Protein AF-A0A1U7GQR1-F1 (afdb_monomer_lite)

Foldseek 3Di:
DDDDDDDDDDDPVPVCVVCVPDDDPPVVPDDPDPDPDPDDAPVVDPHQADLVDHDLVLLVAPVSLVVHVVVCVVVVLDDDDPVRSLLLNLQSQVLVVPPPHSSVSSSVCSNVVDRPGDPVSSVVSVVNVVVVVVVVVVVVVVPDDDDDD

Sequence (149 aa):
MTGCRTWGILSPVAVLQLFENVQIDWEALVAPGVGDGPDPRSDAMGPSPSLSDIREDDLRSVPSLRGLHGQAIARGLLVDSEARYFGFLATAFYCLRVGDRPAALFAYLLRTGESPAALEDEDRATAALREARAAESQLRRWLAPKRPA

Radius of gyration: 22.75 Å; chains: 1; bounding box: 50×56×61 Å

Structure (mmCIF, N/CA/C/O backbone):
data_AF-A0A1U7GQR1-F1
#
_entry.id   AF-A0A1U7GQR1-F1
#
loop_
_atom_site.group_PDB
_atom_site.id
_atom_site.type_symbol
_atom_site.label_atom_id
_atom_site.label_alt_id
_atom_site.label_comp_id
_atom_site.label_asym_id
_atom_site.label_entity_id
_atom_site.label_seq_id
_atom_site.pdbx_PDB_ins_code
_atom_site.Cartn_x
_atom_site.Cartn_y
_atom_site.Cartn_z
_atom_site.occupancy
_atom_site.B_iso_or_equiv
_atom_site.auth_seq_id
_atom_site.auth_comp_id
_atom_site.auth_asym_id
_atom_site.auth_atom_id
_atom_site.pdbx_PDB_model_num
ATOM 1 N N . MET A 1 1 ? 11.407 31.663 -47.415 1.00 35.28 1 MET A N 1
ATOM 2 C CA . MET A 1 1 ? 11.239 30.390 -48.147 1.00 35.28 1 MET A CA 1
ATOM 3 C C . MET A 1 1 ? 12.058 29.340 -47.395 1.00 35.28 1 MET A C 1
ATOM 5 O O . MET A 1 1 ? 13.214 29.150 -47.718 1.00 35.28 1 MET A O 1
ATOM 9 N N . THR A 1 2 ? 11.701 28.912 -46.180 1.00 40.31 2 THR A N 1
ATOM 10 C CA . THR A 1 2 ? 10.649 27.941 -45.795 1.00 40.31 2 THR A CA 1
ATOM 11 C C . THR A 1 2 ? 10.695 26.632 -46.591 1.00 40.31 2 THR A C 1
ATOM 13 O O . THR A 1 2 ? 10.061 26.524 -47.633 1.00 40.31 2 THR A O 1
ATOM 16 N N . GLY A 1 3 ? 11.419 25.639 -46.062 1.00 38.41 3 GLY A N 1
ATOM 17 C CA . GLY A 1 3 ? 11.310 24.225 -46.432 1.00 38.41 3 GLY A CA 1
ATOM 18 C C . GLY A 1 3 ? 10.877 23.417 -45.205 1.00 38.41 3 GLY A C 1
ATOM 19 O O . GLY A 1 3 ? 11.497 23.512 -44.150 1.00 38.41 3 GLY A O 1
ATOM 20 N N . CYS A 1 4 ? 9.763 22.697 -45.321 1.00 37.47 4 CYS A N 1
ATOM 21 C CA . CYS A 1 4 ? 9.053 22.005 -44.245 1.00 37.47 4 CYS A CA 1
ATOM 22 C C . CYS A 1 4 ? 9.266 20.480 -44.344 1.00 37.47 4 CYS A C 1
ATOM 24 O O . CYS A 1 4 ? 9.012 19.951 -45.418 1.00 37.47 4 CYS A O 1
ATOM 26 N N . ARG A 1 5 ? 9.562 19.831 -43.196 1.00 44.81 5 ARG A N 1
ATOM 27 C CA . ARG A 1 5 ? 9.182 18.454 -42.746 1.00 44.81 5 ARG A CA 1
ATOM 28 C C . ARG A 1 5 ? 9.747 17.271 -43.578 1.00 44.81 5 ARG A C 1
ATOM 30 O O . ARG A 1 5 ? 10.031 17.422 -44.747 1.00 44.81 5 ARG A O 1
ATOM 37 N N . THR A 1 6 ? 10.026 16.070 -43.065 1.00 39.56 6 THR A N 1
ATOM 38 C CA . THR A 1 6 ? 9.384 15.205 -42.052 1.00 39.56 6 THR A CA 1
ATOM 39 C C . THR A 1 6 ? 10.395 14.162 -41.534 1.00 39.56 6 THR A C 1
ATOM 41 O O . THR A 1 6 ? 11.267 13.722 -42.278 1.00 39.56 6 THR A O 1
ATOM 44 N N . TRP A 1 7 ? 10.250 13.734 -40.276 1.00 37.72 7 TRP A N 1
ATOM 45 C CA . TRP A 1 7 ? 11.001 12.638 -39.649 1.00 37.72 7 TRP A CA 1
ATOM 46 C C . TRP A 1 7 ? 10.702 11.273 -40.298 1.00 37.72 7 TRP A C 1
ATOM 48 O O . TRP A 1 7 ? 9.539 10.919 -40.483 1.00 37.72 7 TRP A O 1
ATOM 58 N N . GLY A 1 8 ? 11.749 10.497 -40.596 1.00 39.75 8 GLY A N 1
ATOM 59 C CA . GLY A 1 8 ? 11.654 9.121 -41.085 1.00 39.75 8 GLY A CA 1
ATOM 60 C C . GLY A 1 8 ? 11.421 8.136 -39.941 1.00 39.75 8 GLY A C 1
ATOM 61 O O . GLY A 1 8 ? 12.343 7.779 -39.212 1.00 39.75 8 GLY A O 1
ATOM 62 N N . ILE A 1 9 ? 10.168 7.722 -39.790 1.00 42.09 9 ILE A N 1
ATOM 63 C CA . ILE A 1 9 ? 9.724 6.588 -38.979 1.00 42.09 9 ILE A CA 1
ATOM 64 C C . ILE A 1 9 ? 10.343 5.320 -39.587 1.00 42.09 9 ILE A C 1
ATOM 66 O O . ILE A 1 9 ? 10.303 5.138 -40.804 1.00 42.09 9 ILE A O 1
ATOM 70 N N . LEU A 1 10 ? 10.933 4.457 -38.754 1.00 39.78 10 LEU A N 1
ATOM 71 C CA . LEU A 1 10 ? 11.394 3.132 -39.171 1.00 39.78 10 LEU A CA 1
ATOM 72 C C . LEU A 1 10 ? 10.243 2.400 -39.875 1.00 39.78 10 LEU A C 1
ATOM 74 O O . LEU A 1 10 ? 9.170 2.206 -39.306 1.00 39.78 10 LEU A O 1
ATOM 78 N N . SER A 1 11 ? 10.480 2.049 -41.135 1.00 37.97 11 SER A N 1
ATOM 79 C CA . SER A 1 11 ? 9.532 1.373 -42.014 1.00 37.97 11 SER A CA 1
ATOM 80 C C . SER A 1 11 ? 9.056 0.039 -4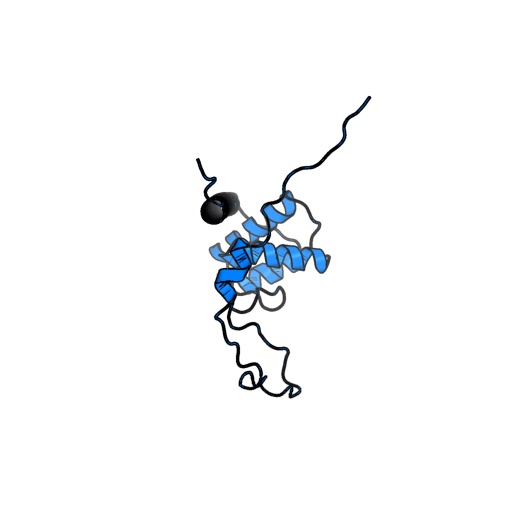1.398 1.00 37.97 11 SER A C 1
ATOM 82 O O . SER A 1 11 ? 9.886 -0.699 -40.862 1.00 37.97 11 SER A O 1
ATOM 84 N N . PRO A 1 12 ? 7.760 -0.318 -41.493 1.00 44.12 12 PRO A N 1
ATOM 85 C CA . PRO A 1 12 ? 7.147 -1.512 -40.881 1.00 44.12 12 PRO A CA 1
ATOM 86 C C . PRO A 1 12 ? 7.639 -2.874 -41.419 1.00 44.12 12 PRO A C 1
ATOM 88 O O . PRO A 1 12 ? 7.100 -3.918 -41.058 1.00 44.12 12 PRO A O 1
ATOM 91 N N . VAL A 1 13 ? 8.672 -2.900 -42.261 1.00 40.62 13 VAL A N 1
ATOM 92 C CA . VAL A 1 13 ? 9.101 -4.095 -43.006 1.00 40.62 13 VAL A CA 1
ATOM 93 C C . VAL A 1 13 ? 9.748 -5.162 -42.108 1.00 40.62 13 VAL A C 1
ATOM 95 O O . VAL A 1 13 ? 9.633 -6.347 -42.397 1.00 40.62 13 VAL A O 1
ATOM 98 N N . ALA A 1 14 ? 10.375 -4.788 -40.986 1.00 44.41 14 ALA A 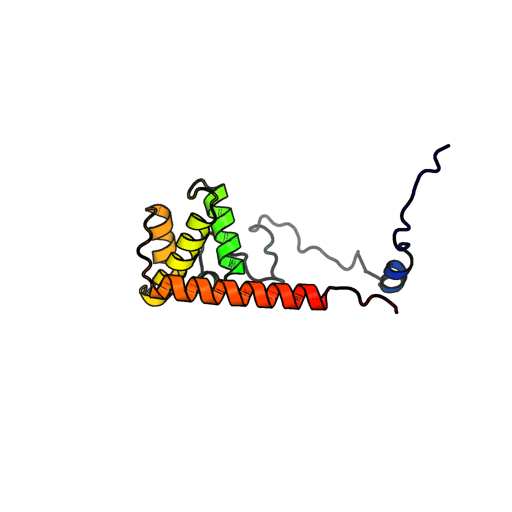N 1
ATOM 99 C CA . ALA A 1 14 ? 11.112 -5.752 -40.156 1.00 44.41 14 ALA A CA 1
ATOM 100 C C . ALA A 1 14 ? 10.237 -6.571 -39.184 1.00 44.41 14 ALA A C 1
ATOM 102 O O . ALA A 1 14 ? 10.667 -7.629 -38.734 1.00 44.41 14 ALA A O 1
ATOM 103 N N . VAL A 1 15 ? 9.019 -6.118 -38.858 1.00 39.78 15 VAL A N 1
ATOM 104 C CA . VAL A 1 15 ? 8.096 -6.874 -37.983 1.00 39.78 15 VAL A CA 1
ATOM 105 C C . VAL A 1 15 ? 7.332 -7.943 -38.773 1.00 39.78 15 VAL A C 1
ATOM 107 O O . VAL A 1 15 ? 6.994 -8.986 -38.220 1.00 39.78 15 VAL A O 1
ATOM 110 N N . LEU A 1 16 ? 7.108 -7.730 -40.073 1.00 37.41 16 LEU A N 1
ATOM 111 C CA . LEU A 1 16 ? 6.304 -8.633 -40.903 1.00 37.41 16 LEU A CA 1
ATOM 112 C C . LEU A 1 16 ? 6.967 -10.004 -41.131 1.00 37.41 16 LEU A C 1
ATOM 114 O O . LEU A 1 16 ? 6.271 -11.014 -41.135 1.00 37.41 16 LEU A O 1
ATOM 118 N N . GLN A 1 17 ? 8.299 -10.073 -41.220 1.00 44.84 17 GLN A N 1
ATOM 119 C CA . GLN A 1 17 ? 9.007 -11.335 -41.500 1.00 44.84 17 GLN A CA 1
ATOM 120 C C . GLN A 1 17 ? 8.979 -12.343 -40.340 1.00 44.84 17 GLN A C 1
ATOM 122 O O . GLN A 1 17 ? 9.147 -13.538 -40.563 1.00 44.84 17 GLN A O 1
ATOM 127 N N . LEU A 1 18 ? 8.745 -11.898 -39.097 1.00 51.81 18 LEU A N 1
ATOM 128 C CA . LEU A 1 18 ? 8.665 -12.815 -37.952 1.00 51.81 18 LEU A CA 1
ATOM 129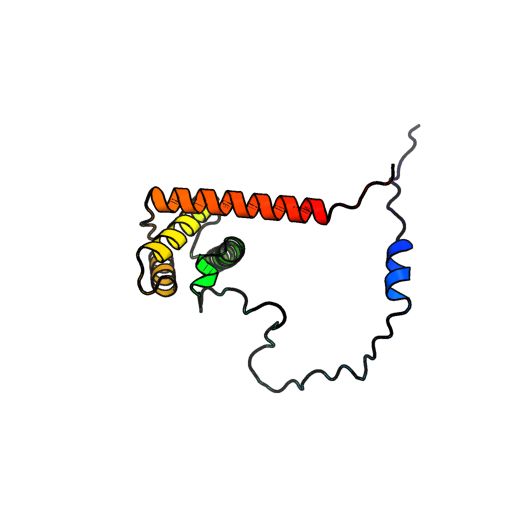 C C . LEU A 1 18 ? 7.363 -13.636 -37.960 1.00 51.81 18 LEU A C 1
ATOM 131 O O . LEU A 1 18 ? 7.327 -14.747 -37.438 1.00 51.81 18 LEU A O 1
ATOM 135 N N . PHE A 1 19 ? 6.302 -13.092 -38.559 1.00 52.91 19 PHE A N 1
ATOM 136 C CA . PHE A 1 19 ? 4.970 -13.700 -38.592 1.00 52.91 19 PHE A CA 1
ATOM 137 C C . PHE A 1 19 ? 4.633 -14.357 -39.936 1.00 52.91 19 PHE A C 1
ATOM 139 O O . PHE A 1 19 ? 3.608 -15.024 -40.031 1.00 52.91 19 PHE A O 1
ATOM 146 N N . GLU A 1 20 ? 5.488 -14.221 -40.955 1.00 52.78 20 GLU A N 1
ATOM 147 C CA . GLU A 1 20 ? 5.227 -14.730 -42.313 1.00 52.78 20 GLU A CA 1
ATOM 148 C C . GLU A 1 20 ? 5.017 -16.251 -42.383 1.00 52.78 20 GLU A C 1
ATOM 150 O O . GLU A 1 20 ? 4.335 -16.724 -43.285 1.00 52.78 20 GLU A O 1
ATOM 155 N N . ASN A 1 21 ? 5.532 -17.015 -41.413 1.00 55.72 21 ASN A N 1
ATOM 156 C CA . ASN A 1 21 ? 5.403 -18.478 -41.379 1.00 55.72 21 ASN A CA 1
ATOM 157 C C . ASN A 1 21 ? 4.588 -19.004 -40.188 1.00 55.72 21 ASN A C 1
ATOM 159 O O . ASN A 1 21 ? 4.603 -20.205 -39.913 1.00 55.72 21 ASN A O 1
ATOM 163 N N . VAL A 1 22 ? 3.882 -18.134 -39.463 1.00 65.88 22 VAL A N 1
ATOM 164 C CA . VAL A 1 22 ? 3.011 -18.566 -38.365 1.00 65.88 22 VAL A CA 1
ATOM 165 C C . VAL A 1 22 ? 1.642 -18.910 -38.946 1.00 65.88 22 VAL A C 1
ATOM 167 O O . VAL A 1 22 ? 0.786 -18.049 -39.1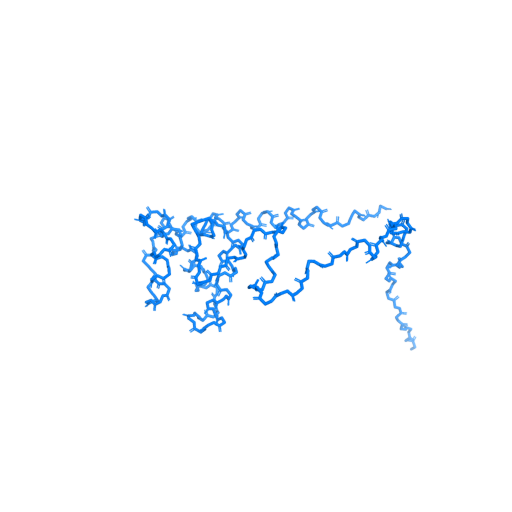35 1.00 65.88 22 VAL A O 1
ATOM 170 N N . GLN A 1 23 ? 1.439 -20.190 -39.252 1.00 51.12 23 GLN A N 1
ATOM 171 C CA . GLN A 1 23 ? 0.118 -20.713 -39.588 1.00 51.12 23 GLN A CA 1
ATOM 172 C C . GLN A 1 23 ? -0.685 -20.888 -38.297 1.00 51.12 23 GLN A C 1
ATOM 174 O O . GLN A 1 23 ? -0.461 -21.826 -37.536 1.00 51.12 23 GLN A O 1
ATOM 179 N N . ILE A 1 24 ? -1.593 -19.949 -38.035 1.00 61.88 24 ILE A N 1
ATOM 180 C CA . ILE A 1 24 ? -2.585 -20.077 -36.966 1.00 61.88 24 ILE A CA 1
ATOM 181 C C . ILE A 1 24 ? -3.785 -20.807 -37.560 1.00 61.88 24 ILE A C 1
ATOM 183 O O . ILE A 1 24 ? -4.465 -20.276 -38.437 1.00 61.88 24 ILE A O 1
ATOM 187 N N . ASP A 1 25 ? -4.028 -22.026 -37.090 1.00 58.81 25 ASP A N 1
ATOM 188 C CA . ASP A 1 25 ? -5.252 -22.756 -37.397 1.00 58.81 25 ASP A CA 1
ATOM 189 C C . ASP A 1 25 ? -6.402 -22.172 -36.562 1.00 58.81 25 ASP A C 1
ATOM 191 O O . ASP A 1 25 ? -6.591 -22.499 -35.388 1.00 58.81 25 ASP A O 1
ATOM 195 N N . TRP A 1 26 ? -7.129 -21.229 -37.163 1.00 58.22 26 TRP A N 1
ATOM 196 C CA . TRP A 1 26 ? -8.248 -20.540 -36.522 1.00 58.22 26 TRP A CA 1
ATOM 197 C C . TRP A 1 26 ? -9.481 -21.434 -36.328 1.00 58.22 26 TRP A C 1
ATOM 199 O O . TRP A 1 26 ? -10.315 -21.104 -35.491 1.00 58.22 26 TRP A O 1
ATOM 209 N N . GLU A 1 27 ? -9.597 -22.556 -37.049 1.00 55.00 27 GLU A N 1
ATOM 210 C CA . GLU A 1 27 ? -10.702 -23.514 -36.883 1.00 55.00 27 GLU A CA 1
ATOM 211 C C . GLU A 1 27 ? -10.416 -24.534 -35.769 1.00 55.00 27 GLU A C 1
ATOM 213 O O . GLU A 1 27 ? -11.338 -24.955 -35.070 1.00 55.00 27 GLU A O 1
ATOM 218 N N . ALA A 1 28 ? -9.143 -24.876 -35.531 1.00 57.97 28 ALA A N 1
ATOM 219 C CA . ALA A 1 28 ? -8.724 -25.674 -34.373 1.00 57.97 28 ALA A CA 1
ATOM 220 C C . ALA A 1 28 ? -8.808 -24.906 -33.039 1.00 57.97 28 ALA A C 1
ATOM 222 O O . ALA A 1 28 ? -8.837 -25.514 -31.964 1.00 57.97 28 ALA A O 1
ATOM 223 N N . LEU A 1 29 ? -8.876 -23.572 -33.092 1.00 53.41 29 LEU A N 1
ATOM 224 C CA . LEU A 1 29 ? -9.178 -22.707 -31.951 1.00 53.41 29 LEU A CA 1
ATOM 225 C C . LEU A 1 29 ? -10.672 -22.794 -31.599 1.00 53.41 29 LEU A C 1
ATOM 227 O O . LEU A 1 29 ? -11.448 -21.859 -31.786 1.00 53.41 29 LEU A O 1
ATOM 231 N N . VAL A 1 30 ? -11.087 -23.933 -31.047 1.00 51.19 30 VAL A N 1
ATOM 232 C CA . VAL A 1 30 ? -12.407 -24.070 -30.429 1.00 51.19 30 VAL A CA 1
ATOM 233 C C . VAL A 1 30 ? -12.409 -23.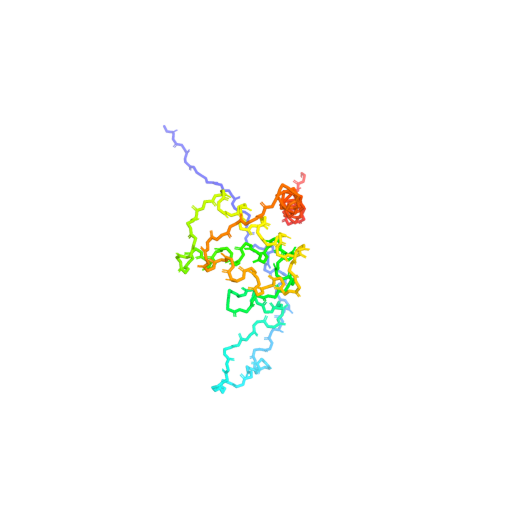240 -29.148 1.00 51.19 30 VAL A C 1
ATOM 235 O O . VAL A 1 30 ? -11.781 -23.605 -28.154 1.00 51.19 30 VAL A O 1
ATOM 238 N N . ALA A 1 31 ? -13.123 -22.114 -29.158 1.00 51.81 31 ALA A N 1
ATOM 239 C CA . ALA A 1 31 ? -13.474 -21.432 -27.920 1.00 51.81 31 ALA A CA 1
ATOM 240 C C . ALA A 1 31 ? -14.249 -22.430 -27.036 1.00 51.81 31 ALA A C 1
ATOM 242 O O . ALA A 1 31 ? -15.215 -23.025 -27.528 1.00 51.81 31 ALA A O 1
ATOM 243 N N . PRO A 1 32 ? -13.869 -22.660 -25.763 1.00 43.38 32 PRO A N 1
ATOM 244 C CA . PRO A 1 32 ? -14.718 -23.433 -24.870 1.00 43.38 32 PRO A CA 1
ATOM 245 C C . PRO A 1 32 ? -16.079 -22.737 -24.830 1.00 43.38 32 PRO A C 1
ATOM 247 O O . PRO A 1 32 ? -16.151 -21.526 -24.619 1.00 43.38 32 PRO A O 1
ATOM 250 N N . GLY A 1 33 ? -17.131 -23.493 -25.156 1.00 45.62 33 GLY A N 1
ATOM 251 C CA . GLY A 1 33 ? -18.465 -22.957 -25.398 1.00 45.62 33 GLY A CA 1
ATOM 252 C C . GLY A 1 33 ? -18.893 -21.986 -24.303 1.00 45.62 33 GLY A C 1
ATOM 253 O O . GLY A 1 33 ? -18.739 -22.273 -23.116 1.00 45.62 33 GLY A O 1
ATOM 254 N N . VAL A 1 34 ? -19.428 -20.840 -24.724 1.00 48.59 34 VAL A N 1
ATOM 255 C CA . VAL A 1 34 ? -20.065 -19.845 -23.858 1.00 48.59 34 VAL A CA 1
ATOM 256 C C . VAL A 1 34 ? -21.319 -20.483 -23.254 1.00 48.59 34 VAL A C 1
ATOM 258 O O . VAL A 1 34 ? -22.418 -20.363 -23.783 1.00 48.59 34 VAL A O 1
ATOM 261 N N . GLY A 1 35 ? -21.136 -21.255 -22.188 1.00 45.91 35 GLY A N 1
ATOM 262 C CA . GLY A 1 35 ? -22.177 -21.493 -21.199 1.00 45.91 35 GLY A CA 1
ATOM 263 C C . GLY A 1 35 ? -22.174 -20.333 -20.209 1.00 45.91 35 GLY A C 1
ATOM 264 O O . GLY A 1 35 ? -21.118 -19.742 -19.987 1.00 45.91 35 GLY A O 1
ATOM 265 N N . ASP A 1 36 ? -23.331 -20.023 -19.621 1.00 48.25 36 ASP A N 1
ATOM 266 C CA . ASP A 1 36 ? -23.529 -19.058 -18.524 1.00 48.25 36 ASP A CA 1
ATOM 267 C C . ASP A 1 36 ? -22.754 -19.462 -17.244 1.00 48.25 36 ASP A C 1
ATOM 269 O O . ASP A 1 36 ? -23.322 -19.769 -16.194 1.00 48.25 36 ASP A O 1
ATOM 273 N N . GLY A 1 37 ? -21.429 -19.527 -17.342 1.00 45.34 37 GLY A N 1
ATOM 274 C CA . GLY A 1 37 ? -20.474 -19.681 -16.255 1.00 45.34 37 GLY A CA 1
ATOM 275 C C . GLY A 1 37 ? -19.789 -18.342 -15.966 1.00 45.34 37 GLY A C 1
ATOM 276 O O . GLY A 1 37 ? -19.766 -17.469 -16.834 1.00 45.34 37 GLY A O 1
ATOM 277 N N . PRO A 1 38 ? -19.251 -18.143 -14.749 1.00 40.59 38 PRO A N 1
ATOM 278 C CA . PRO A 1 38 ? -18.683 -16.861 -14.344 1.00 40.59 38 PRO A CA 1
ATOM 279 C C . PRO A 1 38 ? -17.546 -16.448 -15.287 1.00 40.59 38 PRO A C 1
ATOM 281 O O . PRO A 1 38 ? -16.743 -17.297 -15.670 1.00 40.59 38 PRO A O 1
ATOM 284 N N . ASP A 1 39 ? -17.521 -15.154 -15.630 1.00 39.59 39 ASP A N 1
ATOM 285 C CA . ASP A 1 39 ? -16.670 -14.497 -16.633 1.00 39.59 39 ASP A CA 1
ATOM 286 C C . ASP A 1 39 ? -15.275 -15.125 -16.829 1.00 39.59 39 ASP A C 1
ATOM 288 O O . ASP A 1 39 ? -14.606 -15.472 -15.845 1.00 39.59 39 ASP A O 1
ATOM 292 N N . PRO A 1 40 ? -14.788 -15.219 -18.085 1.00 41.53 40 PRO A N 1
ATOM 293 C CA . PRO A 1 40 ? -13.549 -15.910 -18.412 1.00 41.53 40 PRO A CA 1
ATOM 294 C C . PRO A 1 40 ? -12.365 -15.271 -17.682 1.00 41.53 40 PRO A C 1
ATOM 296 O O . PRO A 1 40 ? -11.930 -14.154 -17.974 1.00 41.53 40 PRO A O 1
ATOM 299 N N . ARG A 1 41 ? -11.837 -16.014 -16.708 1.00 40.62 41 ARG A N 1
ATOM 300 C CA . ARG A 1 41 ? -10.615 -15.686 -15.981 1.00 40.62 41 ARG A CA 1
ATOM 301 C C . ARG A 1 41 ? -9.423 -15.833 -16.923 1.00 40.62 41 ARG A C 1
ATOM 303 O O . ARG A 1 41 ? -9.238 -16.852 -17.582 1.00 40.62 41 ARG A O 1
ATOM 310 N N . SER A 1 42 ? -8.620 -14.778 -16.990 1.00 41.25 42 SER A N 1
ATOM 311 C CA . SER A 1 42 ? -7.375 -14.694 -17.753 1.00 41.25 42 SER A CA 1
ATOM 312 C C . SER A 1 42 ? -6.270 -15.540 -17.095 1.00 41.25 42 SER A C 1
ATOM 314 O O . SER A 1 42 ? -5.289 -14.996 -16.605 1.00 41.25 42 SER A O 1
ATOM 316 N N . ASP A 1 43 ? -6.403 -16.865 -17.082 1.00 36.22 43 ASP A N 1
ATOM 317 C CA . ASP A 1 43 ? -5.560 -17.793 -16.303 1.00 36.22 43 ASP A CA 1
ATOM 318 C C . ASP A 1 43 ? -4.104 -17.986 -16.806 1.00 36.22 43 ASP A C 1
ATOM 320 O O . ASP A 1 43 ? -3.389 -18.863 -16.327 1.00 36.22 43 ASP A O 1
ATOM 324 N N . ALA A 1 44 ? -3.601 -17.144 -17.716 1.00 38.78 44 ALA A N 1
ATOM 325 C CA . ALA A 1 44 ? -2.160 -17.070 -18.020 1.00 38.78 44 ALA A CA 1
ATOM 326 C C . ALA A 1 44 ? -1.392 -16.120 -17.073 1.00 38.78 44 ALA A C 1
ATOM 328 O O . ALA A 1 44 ? -0.163 -16.124 -17.024 1.00 38.78 44 ALA A O 1
ATOM 329 N N . MET A 1 45 ? -2.122 -15.313 -16.305 1.00 44.53 45 MET A N 1
ATOM 330 C CA . MET A 1 45 ? -1.626 -14.375 -15.305 1.00 44.53 45 MET A CA 1
ATOM 331 C C . MET A 1 45 ? -2.560 -14.579 -14.112 1.00 44.53 45 MET A C 1
ATOM 333 O O . MET A 1 45 ? -3.763 -14.425 -14.283 1.00 44.53 45 MET A O 1
ATOM 337 N N . GLY A 1 46 ? -2.069 -15.028 -12.953 1.00 48.34 46 GLY A N 1
ATOM 338 C CA . GLY A 1 46 ? -2.929 -15.346 -11.799 1.00 48.34 46 GLY A CA 1
ATOM 339 C C . GLY A 1 46 ? -3.979 -14.258 -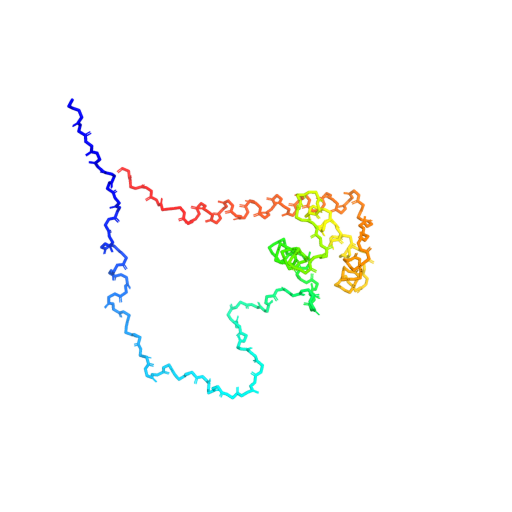11.493 1.00 48.34 46 GLY A C 1
ATOM 340 O O . GLY A 1 46 ? -3.822 -13.119 -11.942 1.00 48.34 46 GLY A O 1
ATOM 341 N N . PRO A 1 47 ? -5.057 -14.582 -10.750 1.00 56.72 47 PRO A N 1
ATOM 342 C CA . PRO A 1 47 ? -6.202 -13.688 -10.576 1.00 56.72 47 PRO A CA 1
ATOM 343 C C . PRO A 1 47 ? -5.738 -12.280 -10.203 1.00 56.72 47 PRO A C 1
ATOM 345 O O . PRO A 1 47 ? -4.977 -12.106 -9.252 1.00 56.72 47 PRO A O 1
ATOM 348 N N . SER A 1 48 ? -6.163 -11.289 -10.991 1.00 66.12 48 SER A N 1
ATOM 349 C CA . SER A 1 48 ? -5.790 -9.897 -10.746 1.00 66.12 48 SER A CA 1
ATOM 350 C C . SER A 1 48 ? -6.259 -9.488 -9.346 1.00 66.12 48 SER A C 1
ATOM 352 O O . SER A 1 48 ? -7.398 -9.799 -8.984 1.00 66.12 48 SER A O 1
ATOM 354 N N . PRO A 1 49 ? -5.415 -8.798 -8.561 1.00 78.44 49 PRO A N 1
ATOM 355 C CA . PRO A 1 49 ? -5.733 -8.441 -7.184 1.00 78.44 49 PRO A CA 1
ATOM 356 C C . PRO A 1 49 ? -7.026 -7.627 -7.142 1.00 78.44 49 PRO A C 1
ATOM 358 O O . PRO A 1 49 ? -7.188 -6.675 -7.908 1.00 78.44 49 PRO A O 1
ATOM 361 N N . SER A 1 50 ? -7.952 -7.990 -6.256 1.00 84.44 50 SER A N 1
ATOM 362 C CA . SER A 1 50 ? -9.273 -7.365 -6.153 1.00 84.44 50 SER A CA 1
ATOM 363 C C . SER A 1 50 ? -9.508 -6.841 -4.749 1.00 84.44 50 SER A C 1
ATOM 365 O O . SER A 1 50 ? -9.275 -7.544 -3.773 1.00 84.44 50 SER A O 1
ATOM 367 N N . LEU A 1 51 ? -10.067 -5.637 -4.620 1.00 83.62 51 LEU A N 1
ATOM 368 C CA . LEU A 1 51 ? -10.477 -5.115 -3.309 1.00 83.62 51 LEU A CA 1
ATOM 369 C C . LEU A 1 51 ? -11.568 -5.951 -2.624 1.00 83.62 51 LEU A C 1
ATOM 371 O O . LEU A 1 51 ? -11.797 -5.787 -1.429 1.00 83.62 51 LEU A O 1
ATOM 375 N N . SER A 1 52 ? -12.281 -6.794 -3.375 1.00 78.50 52 SER A N 1
ATOM 376 C CA . SER A 1 52 ? -13.295 -7.697 -2.818 1.00 78.50 52 SER A CA 1
ATOM 377 C C . SER A 1 52 ? -12.701 -9.015 -2.303 1.00 78.50 52 SER A C 1
ATOM 379 O O . SER A 1 52 ? -13.355 -9.689 -1.514 1.00 78.50 52 SER A O 1
ATOM 381 N N . ASP A 1 53 ? -11.492 -9.370 -2.746 1.00 85.25 53 ASP A N 1
ATOM 382 C CA . ASP A 1 53 ? -10.778 -10.595 -2.373 1.00 85.25 53 ASP A CA 1
ATOM 383 C C . ASP A 1 53 ? -9.266 -10.325 -2.405 1.00 85.25 53 ASP A C 1
ATOM 385 O O . ASP A 1 53 ? -8.572 -10.610 -3.381 1.00 85.25 53 ASP A O 1
ATOM 389 N N . ILE A 1 54 ? -8.778 -9.661 -1.355 1.00 88.50 54 ILE A N 1
ATOM 390 C CA . ILE A 1 54 ? -7.364 -9.302 -1.218 1.00 88.50 54 ILE A CA 1
ATOM 391 C C . ILE A 1 54 ? -6.620 -10.522 -0.681 1.00 88.50 54 ILE A C 1
ATOM 393 O O . ILE A 1 54 ? -7.010 -11.080 0.345 1.00 88.50 54 ILE A O 1
ATOM 397 N N . ARG A 1 55 ? -5.522 -10.916 -1.328 1.00 88.88 55 ARG A N 1
ATOM 398 C CA . ARG A 1 55 ? -4.667 -12.016 -0.864 1.00 88.88 55 ARG A CA 1
ATOM 399 C C . ARG A 1 55 ? -3.432 -11.462 -0.166 1.00 88.88 55 ARG A C 1
ATOM 401 O O . ARG A 1 55 ? -3.016 -10.329 -0.395 1.00 88.88 55 ARG A O 1
ATOM 408 N N . GLU A 1 56 ? -2.804 -12.268 0.683 1.00 88.81 56 GLU A N 1
ATOM 409 C CA . GLU A 1 56 ? -1.588 -11.835 1.387 1.00 88.81 56 GLU A CA 1
ATOM 410 C C . GLU A 1 56 ? -0.431 -11.545 0.426 1.00 88.81 56 GLU A C 1
ATOM 412 O O . GLU A 1 56 ? 0.325 -10.598 0.633 1.00 88.81 56 GLU A O 1
ATOM 417 N N . ASP A 1 57 ? -0.318 -12.322 -0.653 1.00 87.69 57 ASP A N 1
ATOM 418 C CA . ASP A 1 57 ? 0.705 -12.115 -1.681 1.00 87.69 57 ASP A CA 1
ATOM 419 C C . ASP A 1 57 ? 0.502 -10.801 -2.445 1.00 87.69 57 ASP A C 1
ATOM 421 O O . ASP A 1 57 ? 1.478 -10.159 -2.841 1.00 87.69 57 ASP A O 1
ATOM 425 N N . ASP A 1 58 ? -0.744 -10.332 -2.563 1.00 88.88 58 ASP A N 1
ATOM 426 C CA . ASP A 1 58 ? -1.042 -9.030 -3.162 1.00 88.88 58 ASP A CA 1
ATOM 427 C C . ASP A 1 58 ? -0.505 -7.887 -2.302 1.00 88.88 58 ASP A C 1
ATOM 429 O O . ASP A 1 58 ? -0.058 -6.875 -2.838 1.00 88.88 58 ASP A O 1
ATOM 433 N N . LEU A 1 59 ? -0.488 -8.058 -0.976 1.00 91.19 59 LEU A N 1
ATOM 434 C CA . LEU A 1 59 ? 0.055 -7.066 -0.050 1.00 91.19 59 LEU A CA 1
ATOM 435 C C . LEU A 1 59 ? 1.586 -7.009 -0.061 1.00 91.19 59 LEU A C 1
ATOM 437 O O . LEU A 1 59 ? 2.161 -6.001 0.339 1.00 91.19 59 LEU A O 1
ATOM 441 N N . ARG A 1 60 ? 2.265 -8.070 -0.512 1.00 89.56 60 ARG A N 1
ATOM 442 C CA . ARG A 1 60 ? 3.735 -8.101 -0.638 1.00 89.56 60 ARG A CA 1
ATOM 443 C C . ARG A 1 60 ? 4.222 -7.483 -1.951 1.00 89.56 60 ARG A C 1
ATOM 445 O O . ARG A 1 60 ? 5.386 -7.110 -2.069 1.00 89.56 60 ARG A O 1
ATOM 452 N N . SER A 1 61 ? 3.340 -7.380 -2.942 1.00 89.75 61 SER A N 1
ATOM 453 C CA . SER A 1 61 ? 3.659 -6.958 -4.303 1.00 89.75 61 SER A CA 1
ATOM 454 C C . SER A 1 61 ? 3.293 -5.490 -4.526 1.00 89.75 61 SER A C 1
ATOM 456 O O . SER A 1 61 ? 2.122 -5.120 -4.578 1.00 89.75 61 SER A O 1
ATOM 458 N N . VAL A 1 62 ? 4.298 -4.634 -4.737 1.00 91.75 62 VAL A N 1
ATOM 459 C CA . VAL A 1 62 ? 4.075 -3.213 -5.074 1.00 91.75 62 VAL A CA 1
ATOM 460 C C . VAL A 1 62 ? 3.226 -3.033 -6.346 1.00 91.75 62 VAL A C 1
ATOM 462 O O . VAL A 1 62 ? 2.337 -2.178 -6.337 1.00 91.75 62 VAL A O 1
ATOM 465 N N . PRO A 1 63 ? 3.423 -3.807 -7.435 1.00 89.31 63 PRO A N 1
ATOM 466 C CA . PRO A 1 63 ? 2.517 -3.771 -8.585 1.00 89.31 63 PRO A CA 1
ATOM 467 C C . PRO A 1 63 ? 1.066 -4.119 -8.228 1.00 89.31 63 PRO A C 1
ATOM 469 O O . PRO A 1 63 ? 0.148 -3.441 -8.692 1.00 89.31 63 PRO A O 1
ATOM 472 N N . SER A 1 64 ? 0.854 -5.122 -7.371 1.00 90.38 64 SER A N 1
ATOM 473 C CA . SER A 1 64 ? -0.489 -5.524 -6.939 1.00 90.38 64 SER A CA 1
ATOM 474 C C . SER A 1 64 ? -1.149 -4.441 -6.085 1.00 90.38 64 SER A C 1
ATOM 476 O O . SER A 1 64 ? -2.283 -4.045 -6.357 1.00 90.38 64 SER A O 1
ATOM 478 N N . LEU A 1 65 ? -0.412 -3.875 -5.124 1.00 92.75 65 LEU A N 1
ATOM 479 C CA . LEU A 1 65 ? -0.862 -2.749 -4.304 1.00 92.75 65 LEU A CA 1
ATOM 480 C C . LEU A 1 65 ? -1.213 -1.516 -5.143 1.00 92.75 65 LEU A C 1
ATOM 482 O O . LEU A 1 65 ? -2.199 -0.841 -4.856 1.00 92.75 65 LEU A O 1
ATOM 486 N N . ARG A 1 66 ? -0.464 -1.237 -6.216 1.00 91.88 66 ARG A N 1
ATOM 487 C CA . ARG A 1 66 ? -0.809 -0.166 -7.163 1.00 91.88 66 ARG A CA 1
ATOM 488 C C . ARG A 1 66 ? -2.160 -0.416 -7.834 1.00 91.88 66 ARG A C 1
ATOM 490 O O . ARG A 1 66 ? -2.957 0.514 -7.950 1.00 91.88 66 ARG A O 1
ATOM 497 N N . GLY A 1 67 ? -2.432 -1.657 -8.239 1.00 91.00 67 GLY A N 1
ATOM 498 C CA . GLY A 1 67 ? -3.730 -2.055 -8.786 1.00 91.00 67 GLY A CA 1
ATOM 499 C C . GLY A 1 67 ? -4.870 -1.865 -7.781 1.00 91.00 67 GLY A C 1
ATOM 500 O O . GLY A 1 67 ? -5.897 -1.273 -8.113 1.00 91.00 67 GLY A O 1
ATOM 501 N N . LEU A 1 68 ? -4.664 -2.292 -6.532 1.00 92.00 68 LEU A N 1
ATOM 502 C CA . LEU A 1 68 ? -5.641 -2.131 -5.451 1.00 92.00 68 LEU A CA 1
ATOM 503 C C . LEU A 1 68 ? -5.892 -0.655 -5.103 1.00 92.00 68 LEU A C 1
ATOM 505 O O . LEU A 1 68 ? -7.039 -0.265 -4.895 1.00 92.00 68 LEU A O 1
ATOM 509 N N . HIS A 1 69 ? -4.853 0.184 -5.101 1.00 91.81 69 HIS A N 1
ATOM 510 C CA . HIS A 1 69 ? -4.986 1.626 -4.883 1.00 91.81 69 HIS A CA 1
ATOM 511 C C . HIS A 1 69 ? -5.831 2.292 -5.977 1.00 91.81 69 HIS A C 1
ATOM 513 O O . HIS A 1 69 ? -6.732 3.075 -5.675 1.00 91.81 69 HIS A O 1
ATOM 519 N N . GLY A 1 70 ? -5.608 1.928 -7.245 1.00 89.50 70 GLY A N 1
ATOM 520 C CA . GLY A 1 70 ? -6.432 2.402 -8.359 1.00 89.50 70 GLY A CA 1
ATOM 521 C C . GLY A 1 70 ? -7.906 2.017 -8.202 1.00 89.50 70 GLY A C 1
ATOM 522 O O . GLY A 1 70 ? -8.791 2.850 -8.395 1.00 89.50 70 GLY A O 1
ATOM 523 N N . GLN A 1 71 ? -8.185 0.786 -7.764 1.00 90.94 71 GLN A N 1
ATOM 524 C CA . GLN A 1 71 ? -9.553 0.356 -7.457 1.00 90.94 71 GLN A CA 1
ATOM 525 C C . GLN A 1 71 ? -10.156 1.126 -6.273 1.00 90.94 71 GLN A C 1
ATOM 527 O O . GLN A 1 71 ? -11.353 1.410 -6.278 1.00 90.94 71 GLN A O 1
ATOM 532 N N . ALA A 1 72 ? -9.352 1.481 -5.267 1.00 88.50 72 ALA A N 1
ATOM 533 C CA . ALA A 1 72 ? -9.824 2.208 -4.091 1.00 88.50 72 ALA A CA 1
ATOM 534 C C . ALA A 1 72 ? -10.221 3.644 -4.452 1.00 88.50 72 ALA A C 1
ATOM 536 O O . ALA A 1 72 ? -11.270 4.113 -4.009 1.00 88.50 72 ALA A O 1
ATOM 537 N N . ILE A 1 73 ? -9.447 4.301 -5.321 1.00 90.56 73 ILE A N 1
ATOM 538 C CA . ILE A 1 73 ? -9.800 5.606 -5.896 1.00 90.56 73 ILE A CA 1
ATOM 539 C C . ILE A 1 73 ? -11.074 5.494 -6.737 1.00 90.56 73 ILE A C 1
ATOM 541 O O . ILE A 1 73 ? -12.001 6.278 -6.553 1.00 90.56 73 ILE A O 1
ATOM 545 N N . ALA A 1 74 ? -11.161 4.494 -7.621 1.00 88.50 74 ALA A N 1
ATOM 546 C CA . ALA A 1 74 ? -12.329 4.302 -8.485 1.00 88.50 74 ALA A CA 1
ATOM 547 C C . ALA A 1 74 ? -13.627 4.062 -7.691 1.00 88.50 74 ALA A C 1
ATOM 549 O O . ALA A 1 74 ? -14.706 4.453 -8.129 1.00 88.50 74 ALA A O 1
ATOM 550 N N . ARG A 1 75 ? -13.524 3.449 -6.505 1.00 86.00 75 ARG A N 1
ATOM 551 C CA . ARG A 1 75 ? -14.639 3.249 -5.564 1.00 86.00 75 ARG A CA 1
ATOM 552 C C . ARG A 1 75 ? -14.888 4.448 -4.635 1.00 86.00 75 ARG A C 1
ATOM 554 O O . ARG A 1 75 ? -15.771 4.365 -3.787 1.00 86.00 75 ARG A O 1
ATOM 561 N N . GLY A 1 76 ? -14.123 5.533 -4.761 1.00 85.75 76 GLY A N 1
ATOM 562 C CA . GLY A 1 76 ? -14.242 6.730 -3.922 1.00 85.75 76 GLY A CA 1
ATOM 563 C C . GLY A 1 76 ? -13.786 6.538 -2.472 1.00 85.75 76 GLY A C 1
ATOM 564 O O . GLY A 1 76 ? -14.125 7.350 -1.618 1.00 85.75 76 GLY A O 1
ATOM 565 N N . LEU A 1 77 ? -13.035 5.471 -2.179 1.00 83.81 77 LEU A N 1
ATOM 566 C CA . LEU A 1 77 ? -12.523 5.177 -0.835 1.00 83.81 77 LEU A CA 1
ATOM 567 C C . LEU A 1 77 ? -11.286 6.016 -0.495 1.00 83.81 77 LEU A C 1
ATOM 569 O O . LEU A 1 77 ? -11.008 6.266 0.675 1.00 83.81 77 LEU A O 1
ATOM 573 N N . LEU A 1 78 ? -10.535 6.442 -1.512 1.00 86.56 78 LEU A N 1
ATOM 574 C CA . LEU A 1 78 ? -9.323 7.242 -1.368 1.00 86.56 78 LEU A CA 1
ATOM 575 C C . LEU A 1 78 ? -9.303 8.383 -2.381 1.00 86.56 78 LEU A C 1
ATOM 577 O O . LEU A 1 78 ? -9.822 8.269 -3.490 1.00 86.56 78 LEU A O 1
ATOM 581 N N . VAL A 1 79 ? -8.653 9.476 -1.991 1.00 87.62 79 VAL A N 1
ATOM 582 C CA . VAL A 1 79 ? -8.315 10.581 -2.892 1.00 87.62 79 VAL A CA 1
ATOM 583 C C . VAL A 1 79 ? -6.986 10.266 -3.566 1.00 87.62 79 VAL A C 1
ATOM 585 O O . VAL A 1 79 ? -6.045 9.841 -2.892 1.00 87.62 79 VAL A O 1
ATOM 588 N N . ASP A 1 80 ? -6.899 10.511 -4.874 1.00 89.12 80 ASP A N 1
ATOM 589 C CA . ASP A 1 80 ? -5.654 10.339 -5.619 1.00 89.12 80 ASP A CA 1
ATOM 590 C C . ASP A 1 80 ? -4.614 11.381 -5.186 1.00 89.12 80 ASP A C 1
ATOM 592 O O . ASP A 1 80 ? -4.774 12.589 -5.373 1.00 89.12 80 ASP A O 1
ATOM 596 N N . SER A 1 81 ? -3.567 10.906 -4.519 1.00 89.88 81 SER A N 1
ATOM 597 C CA . SER A 1 81 ? -2.460 11.713 -4.023 1.00 89.88 81 SER A CA 1
ATOM 598 C C . SER A 1 81 ? -1.273 10.808 -3.730 1.00 89.88 81 SER A C 1
ATOM 600 O O . SER A 1 81 ? -1.437 9.717 -3.183 1.00 89.88 81 SER A O 1
ATOM 602 N N . GLU A 1 82 ? -0.061 11.286 -4.009 1.00 89.38 82 GLU A N 1
ATOM 603 C CA . GLU A 1 82 ? 1.165 10.544 -3.707 1.00 89.38 82 GLU A CA 1
ATOM 604 C C . GLU A 1 82 ? 1.301 10.237 -2.207 1.00 89.38 82 GLU A C 1
ATOM 606 O O . GLU A 1 82 ? 1.668 9.124 -1.839 1.00 89.38 82 GLU A O 1
ATOM 611 N N . ALA A 1 83 ? 0.912 11.173 -1.333 1.00 88.50 83 ALA A N 1
ATOM 612 C CA . ALA A 1 83 ? 0.929 10.957 0.114 1.00 88.50 83 ALA A CA 1
ATOM 613 C C . ALA A 1 83 ? -0.063 9.861 0.547 1.00 88.50 83 ALA A C 1
ATOM 615 O O . ALA A 1 83 ? 0.246 9.047 1.416 1.00 88.50 83 ALA A O 1
ATOM 616 N N . ARG A 1 84 ? -1.245 9.803 -0.086 1.00 89.69 84 ARG A N 1
ATOM 617 C CA . ARG A 1 84 ? -2.251 8.761 0.181 1.00 89.69 84 ARG A CA 1
ATOM 618 C C . ARG A 1 84 ? -1.811 7.404 -0.347 1.00 89.69 84 ARG A C 1
ATOM 620 O O . ARG A 1 84 ? -1.984 6.412 0.353 1.00 89.69 84 ARG A O 1
ATOM 627 N N . TYR A 1 85 ? -1.177 7.374 -1.515 1.00 92.25 85 TYR A N 1
ATOM 628 C CA . TYR A 1 85 ? -0.574 6.161 -2.049 1.00 92.25 85 TYR A CA 1
ATOM 629 C C . TYR A 1 85 ? 0.541 5.637 -1.139 1.00 92.25 85 TYR A C 1
ATOM 631 O O . TYR A 1 85 ? 0.591 4.446 -0.846 1.00 92.25 85 TYR A O 1
ATOM 639 N N . PHE A 1 86 ? 1.408 6.515 -0.635 1.00 93.56 86 PHE A N 1
ATOM 640 C CA . PHE A 1 86 ? 2.458 6.108 0.294 1.00 93.56 86 PHE A CA 1
ATOM 641 C C . PHE A 1 86 ? 1.884 5.558 1.607 1.00 93.56 86 PHE A C 1
ATOM 643 O O . PHE A 1 86 ? 2.253 4.458 2.014 1.00 93.56 86 PHE A O 1
ATOM 650 N N . GLY A 1 87 ? 0.921 6.258 2.217 1.00 91.94 87 GLY A N 1
ATOM 651 C CA . GLY A 1 87 ? 0.230 5.774 3.417 1.00 91.94 87 GLY A CA 1
ATOM 652 C C . GLY A 1 87 ? -0.489 4.438 3.194 1.00 91.94 87 GLY A C 1
ATOM 653 O O . GLY A 1 87 ? -0.464 3.567 4.060 1.00 91.94 87 GLY A O 1
ATOM 654 N N . PHE A 1 88 ? -1.058 4.226 2.005 1.00 93.81 88 PHE A N 1
ATOM 655 C CA . PHE A 1 88 ? -1.658 2.954 1.599 1.00 93.81 88 PHE A CA 1
ATOM 656 C C . PHE A 1 88 ? -0.634 1.809 1.583 1.00 93.81 88 PHE A C 1
ATOM 658 O O . PHE A 1 88 ? -0.900 0.738 2.127 1.00 93.81 88 PHE A O 1
ATOM 665 N N . LEU A 1 89 ? 0.556 2.038 1.016 1.00 95.19 89 LEU A N 1
ATOM 666 C CA . LEU A 1 89 ? 1.640 1.050 1.016 1.00 95.19 89 LEU A CA 1
ATOM 667 C C . LEU A 1 89 ? 2.143 0.761 2.433 1.00 95.19 89 LEU A C 1
ATOM 669 O O . LEU A 1 89 ? 2.257 -0.401 2.815 1.00 95.19 89 LEU A O 1
ATOM 673 N N . ALA A 1 90 ? 2.406 1.802 3.225 1.00 95.31 90 ALA A N 1
ATOM 674 C CA . ALA A 1 90 ? 2.858 1.650 4.606 1.00 95.31 90 ALA A CA 1
ATOM 675 C C . ALA A 1 90 ? 1.826 0.876 5.447 1.00 95.31 90 ALA A C 1
ATOM 677 O O . ALA A 1 90 ? 2.183 -0.023 6.205 1.00 95.31 90 ALA A O 1
ATOM 678 N N . THR A 1 91 ? 0.531 1.129 5.235 1.00 95.56 91 THR A N 1
ATOM 679 C CA . THR A 1 91 ? -0.557 0.386 5.891 1.00 95.56 91 THR A CA 1
ATOM 680 C C . THR A 1 91 ? -0.576 -1.091 5.483 1.00 95.56 91 THR A C 1
ATOM 682 O O . THR A 1 91 ? -0.827 -1.953 6.325 1.00 95.56 91 THR A O 1
ATOM 685 N N . ALA A 1 92 ? -0.262 -1.425 4.227 1.00 95.69 92 ALA A N 1
ATOM 686 C CA . ALA A 1 92 ? -0.142 -2.820 3.800 1.00 95.69 92 ALA A CA 1
ATOM 687 C C . ALA A 1 92 ? 1.009 -3.541 4.525 1.00 95.69 92 ALA A C 1
ATOM 689 O O . ALA A 1 92 ? 0.824 -4.655 5.020 1.00 95.69 92 ALA A O 1
ATOM 690 N N . PHE A 1 93 ? 2.168 -2.889 4.666 1.00 95.38 93 PHE A N 1
ATOM 691 C CA . PHE A 1 93 ? 3.307 -3.444 5.408 1.00 95.38 93 PHE A CA 1
ATOM 692 C C . PHE A 1 93 ? 3.043 -3.559 6.910 1.00 95.38 93 PHE A C 1
ATOM 694 O O . PHE A 1 93 ? 3.407 -4.575 7.505 1.00 95.38 93 PHE A O 1
ATOM 701 N N . TYR A 1 94 ? 2.331 -2.593 7.493 1.00 95.38 94 TYR A N 1
ATOM 702 C CA . TYR A 1 94 ? 1.817 -2.694 8.857 1.00 95.38 94 TYR A CA 1
ATOM 703 C C . TYR A 1 94 ? 0.952 -3.948 9.029 1.00 95.38 94 TYR A C 1
ATOM 705 O O . TYR A 1 94 ? 1.172 -4.736 9.951 1.00 95.38 94 TYR A O 1
ATOM 713 N N . CYS A 1 95 ? 0.008 -4.181 8.110 1.00 94.88 95 CYS A N 1
ATOM 714 C CA . CYS A 1 95 ? -0.875 -5.344 8.171 1.00 94.88 95 CYS A CA 1
ATOM 715 C C . CYS A 1 95 ? -0.092 -6.653 8.079 1.00 94.88 95 CYS A C 1
ATOM 717 O O . CYS A 1 95 ? -0.360 -7.562 8.855 1.00 94.88 95 CYS A O 1
ATOM 719 N N . LEU A 1 96 ? 0.896 -6.732 7.182 1.00 94.62 96 LEU A N 1
ATOM 720 C CA . LEU A 1 96 ? 1.781 -7.894 7.048 1.00 94.62 96 LEU A CA 1
ATOM 721 C C . LEU A 1 96 ? 2.645 -8.152 8.290 1.00 94.62 96 LEU A C 1
ATOM 723 O O . LEU A 1 96 ? 3.036 -9.290 8.530 1.00 94.62 96 LEU A O 1
ATOM 727 N N . ARG A 1 97 ? 2.988 -7.107 9.049 1.00 93.38 97 ARG A N 1
ATOM 728 C CA . ARG A 1 97 ? 3.821 -7.214 10.252 1.00 93.38 97 ARG A CA 1
ATOM 729 C C . ARG A 1 97 ? 3.018 -7.588 11.497 1.00 93.38 97 ARG A C 1
ATOM 731 O O . ARG A 1 97 ? 3.524 -8.337 12.323 1.00 93.38 97 ARG A O 1
ATOM 738 N N . VAL A 1 98 ? 1.822 -7.021 11.658 1.00 90.69 98 VAL A N 1
ATOM 739 C CA . VAL A 1 98 ? 1.039 -7.091 12.907 1.00 90.69 98 VAL A CA 1
ATOM 740 C C . VAL A 1 98 ? -0.147 -8.050 12.811 1.00 90.69 98 VAL A C 1
ATOM 742 O O . VAL A 1 98 ? -0.591 -8.581 13.824 1.00 90.69 98 VAL A O 1
ATOM 745 N N . GLY A 1 99 ? -0.699 -8.252 11.617 1.00 84.56 99 GLY A N 1
ATOM 746 C CA . GLY A 1 99 ? -1.941 -8.992 11.442 1.00 84.56 99 GLY A CA 1
ATOM 747 C C . GLY A 1 99 ? -1.735 -10.498 11.321 1.00 84.56 99 GLY A C 1
ATOM 748 O O . GLY A 1 99 ? -1.067 -10.953 10.400 1.00 84.56 99 GLY A O 1
ATOM 749 N N . ASP A 1 100 ? -2.448 -11.271 12.145 1.00 88.19 100 ASP A N 1
ATOM 750 C CA . ASP A 1 100 ? -2.634 -12.721 11.939 1.00 88.19 100 ASP A CA 1
ATOM 751 C C . ASP A 1 100 ? -3.413 -13.030 10.645 1.00 88.19 100 ASP A C 1
ATOM 753 O O . ASP A 1 100 ? -3.325 -14.122 10.088 1.00 88.19 100 ASP A O 1
ATOM 757 N N . ARG A 1 101 ? -4.221 -12.066 10.179 1.00 90.62 101 ARG A N 1
ATOM 758 C CA . ARG A 1 101 ? -4.953 -12.092 8.903 1.00 90.62 101 ARG A CA 1
ATOM 759 C C . ARG A 1 101 ? -4.732 -10.768 8.167 1.00 90.62 101 ARG A C 1
ATOM 761 O O . ARG A 1 101 ? -5.614 -9.901 8.197 1.00 90.62 101 ARG A O 1
ATOM 768 N N . PRO A 1 102 ? -3.568 -10.577 7.531 1.00 91.25 102 PRO A N 1
ATOM 769 C CA . PRO A 1 102 ? -3.134 -9.276 7.026 1.00 91.25 102 PRO A CA 1
ATOM 770 C C . PRO A 1 102 ? -4.087 -8.714 5.964 1.00 91.25 102 PRO A C 1
ATOM 772 O O . PRO A 1 102 ? -4.417 -7.533 6.004 1.00 91.25 102 PRO A O 1
ATOM 775 N N . ALA A 1 103 ? -4.616 -9.559 5.074 1.00 90.38 103 ALA A N 1
ATOM 776 C CA . ALA A 1 103 ? -5.586 -9.145 4.059 1.00 90.38 103 ALA A CA 1
ATOM 777 C C . ALA A 1 103 ? -6.902 -8.608 4.649 1.00 90.38 103 ALA A C 1
ATOM 779 O O . ALA A 1 103 ? -7.401 -7.565 4.225 1.00 90.38 103 ALA A O 1
ATOM 780 N N . ALA A 1 104 ? -7.452 -9.296 5.654 1.00 90.19 104 ALA A N 1
ATOM 781 C CA . ALA A 1 104 ? -8.696 -8.886 6.301 1.00 90.19 104 ALA A CA 1
ATOM 782 C C . ALA A 1 104 ? -8.514 -7.590 7.104 1.00 90.19 104 ALA A C 1
ATOM 784 O O . ALA A 1 104 ? -9.365 -6.702 7.045 1.00 90.19 104 ALA A O 1
ATOM 785 N N . LEU A 1 105 ? -7.387 -7.464 7.814 1.00 93.12 105 LEU A N 1
ATOM 786 C CA . LEU A 1 105 ? -7.030 -6.249 8.545 1.00 93.12 105 LEU A CA 1
ATOM 787 C C . LEU A 1 105 ? -6.865 -5.059 7.596 1.00 93.12 105 LEU A C 1
ATOM 789 O O . LEU A 1 105 ? -7.404 -3.986 7.853 1.00 93.12 105 LEU A O 1
ATOM 793 N N . PHE A 1 106 ? -6.193 -5.264 6.466 1.00 93.56 106 PHE A N 1
ATOM 794 C CA . PHE A 1 106 ? -6.012 -4.228 5.459 1.00 93.56 106 PHE A CA 1
ATOM 795 C C . PHE A 1 106 ? -7.348 -3.755 4.878 1.00 93.56 106 PHE A C 1
ATOM 797 O O . PHE A 1 106 ? -7.620 -2.557 4.837 1.00 93.56 106 PHE A O 1
ATOM 804 N N . ALA A 1 107 ? -8.230 -4.687 4.503 1.00 91.62 107 ALA A N 1
ATOM 805 C CA . ALA A 1 107 ? -9.568 -4.354 4.018 1.00 91.62 107 ALA A CA 1
ATOM 806 C C . ALA A 1 107 ? -10.398 -3.588 5.064 1.00 91.62 107 ALA A C 1
ATOM 808 O O . ALA A 1 107 ? -11.152 -2.682 4.710 1.00 91.62 107 ALA A O 1
ATOM 809 N N . TYR A 1 108 ? -10.257 -3.928 6.347 1.00 90.94 108 TYR A N 1
ATOM 810 C CA . TYR A 1 108 ? -10.898 -3.202 7.440 1.00 90.94 108 TYR A CA 1
ATOM 811 C C . TYR A 1 108 ? -10.368 -1.765 7.562 1.00 90.94 108 TYR A C 1
ATOM 813 O O . TYR A 1 108 ? -11.167 -0.830 7.523 1.00 90.94 108 TYR A O 1
ATOM 821 N N . LEU A 1 109 ? -9.045 -1.581 7.619 1.00 91.50 109 LEU A N 1
ATOM 822 C CA . LEU A 1 109 ? -8.409 -0.262 7.737 1.00 91.50 109 LEU A CA 1
ATOM 823 C C . LEU A 1 109 ? -8.718 0.646 6.539 1.00 91.50 109 LEU A C 1
ATOM 825 O O . LEU A 1 109 ? -8.953 1.840 6.708 1.00 91.50 109 LEU A O 1
ATOM 829 N N . LEU A 1 110 ? -8.821 0.084 5.331 1.00 90.19 110 LEU A N 1
ATOM 830 C CA . LEU A 1 110 ? -9.261 0.832 4.150 1.00 90.19 110 LEU A CA 1
ATOM 831 C C . LEU A 1 110 ? -10.699 1.339 4.258 1.00 90.19 110 LEU A C 1
ATOM 833 O O . LEU A 1 110 ? -11.008 2.409 3.740 1.00 90.19 110 LEU A O 1
ATOM 837 N N . ARG A 1 111 ? -11.587 0.579 4.906 1.00 87.62 111 ARG A N 1
ATOM 838 C CA . ARG A 1 111 ? -12.987 0.983 5.095 1.00 87.62 111 ARG A CA 1
ATOM 839 C C . ARG A 1 111 ? -13.136 2.032 6.190 1.00 87.62 111 ARG A C 1
ATOM 841 O O . ARG A 1 111 ? -14.022 2.872 6.077 1.00 87.62 111 ARG A O 1
ATOM 848 N N . THR A 1 112 ? -12.305 1.983 7.230 1.00 87.75 112 THR A N 1
ATOM 849 C CA . THR A 1 112 ? -12.303 2.985 8.310 1.00 87.75 112 THR A CA 1
ATOM 850 C C . THR A 1 112 ? -11.474 4.224 7.969 1.00 87.75 112 THR A C 1
ATOM 852 O O . THR A 1 112 ? -11.674 5.274 8.573 1.00 87.75 112 THR A O 1
ATOM 855 N N . GLY A 1 113 ? -10.579 4.133 6.980 1.00 83.38 113 GLY A N 1
ATOM 856 C CA . GLY A 1 113 ? -9.679 5.215 6.579 1.00 83.38 113 GLY A CA 1
ATOM 857 C C . GLY A 1 113 ? -8.513 5.435 7.548 1.00 83.38 113 GLY A C 1
ATOM 858 O O . GLY A 1 113 ? -7.855 6.476 7.486 1.00 83.38 113 GLY A O 1
ATOM 859 N N . GLU A 1 114 ? -8.263 4.481 8.443 1.00 85.44 114 GLU A N 1
ATOM 860 C CA . GLU A 1 114 ? -7.179 4.539 9.419 1.00 85.44 114 GLU A CA 1
ATOM 861 C C . GLU A 1 114 ? -5.850 4.093 8.800 1.00 85.44 114 GLU A C 1
ATOM 863 O O . GLU A 1 114 ? -5.788 3.156 8.006 1.00 85.44 114 GLU A O 1
ATOM 868 N N . SER A 1 115 ? -4.765 4.758 9.199 1.00 85.62 115 SER A N 1
ATOM 869 C CA . SER A 1 115 ? -3.402 4.441 8.763 1.00 85.62 115 SER A CA 1
ATOM 870 C C . SER A 1 115 ? -2.485 4.362 9.987 1.00 85.62 115 SER A C 1
ATOM 872 O O . SER A 1 115 ? -1.776 5.325 10.275 1.00 85.62 115 SER A O 1
ATOM 874 N N . PRO A 1 116 ? -2.502 3.241 10.735 1.00 88.62 116 PRO A N 1
ATOM 875 C CA . PRO A 1 116 ? -1.705 3.057 11.953 1.00 88.62 116 PRO A CA 1
ATOM 876 C C . PRO A 1 116 ? -0.229 2.713 11.676 1.00 88.62 116 PRO A C 1
ATOM 878 O O . PRO A 1 116 ? 0.475 2.266 12.582 1.00 88.62 116 PRO A O 1
ATOM 881 N N . ALA A 1 117 ? 0.229 2.858 10.428 1.00 89.88 117 ALA A N 1
ATOM 882 C CA . ALA A 1 117 ? 1.581 2.506 10.017 1.00 89.88 117 ALA A CA 1
ATOM 883 C C . ALA A 1 117 ? 2.636 3.251 10.850 1.00 89.88 117 ALA A C 1
ATOM 885 O O . ALA A 1 117 ? 2.523 4.454 11.089 1.00 89.88 117 ALA A O 1
ATOM 886 N N . ALA A 1 118 ? 3.652 2.516 11.299 1.00 92.50 118 ALA A N 1
ATOM 887 C CA . ALA A 1 118 ? 4.780 3.067 12.037 1.00 92.50 118 ALA A CA 1
ATOM 888 C C . ALA A 1 118 ? 5.945 3.397 11.091 1.00 92.50 118 ALA A C 1
ATOM 890 O O . ALA A 1 118 ? 5.967 2.957 9.942 1.00 92.50 118 ALA A O 1
ATOM 891 N N . LEU A 1 119 ? 6.962 4.097 11.606 1.00 93.25 119 LEU A N 1
ATOM 892 C CA . LEU A 1 119 ? 8.164 4.458 10.842 1.00 93.25 119 LEU A CA 1
ATOM 893 C C . LEU A 1 119 ? 8.834 3.238 10.181 1.00 93.25 119 LEU A C 1
ATOM 895 O O . LEU A 1 119 ? 9.240 3.297 9.028 1.00 93.25 119 LEU A O 1
ATOM 899 N N . GLU A 1 120 ? 8.874 2.096 10.873 1.00 93.12 120 GLU A N 1
ATOM 900 C CA . GLU A 1 120 ? 9.414 0.846 10.317 1.00 93.12 120 GLU A CA 1
ATOM 901 C C . GLU A 1 120 ? 8.637 0.348 9.083 1.00 93.12 120 GLU A C 1
ATOM 903 O O . GLU A 1 120 ? 9.216 -0.257 8.179 1.00 93.12 120 GLU A O 1
ATOM 908 N N . ASP A 1 121 ? 7.323 0.581 9.033 1.00 93.12 121 ASP A N 1
ATOM 909 C CA . ASP A 1 121 ? 6.472 0.193 7.905 1.00 93.12 121 ASP A CA 1
ATOM 910 C C . ASP A 1 121 ? 6.653 1.155 6.722 1.00 93.12 121 ASP A C 1
ATOM 912 O O . ASP A 1 121 ? 6.663 0.730 5.565 1.00 93.12 121 ASP A O 1
ATOM 916 N N . GLU A 1 122 ? 6.855 2.443 7.009 1.00 93.38 122 GLU A N 1
ATOM 917 C CA . GLU A 1 122 ? 7.202 3.469 6.020 1.00 93.38 122 GLU A CA 1
ATOM 918 C C . GLU A 1 122 ? 8.578 3.213 5.387 1.00 93.38 122 GLU A C 1
ATOM 920 O O . GLU A 1 122 ? 8.745 3.341 4.168 1.00 93.38 122 GLU A O 1
ATOM 925 N N . ASP A 1 123 ? 9.555 2.783 6.186 1.00 96.19 123 ASP A N 1
ATOM 926 C CA . ASP A 1 123 ? 10.877 2.386 5.704 1.00 96.19 123 ASP A CA 1
ATOM 927 C C . ASP A 1 123 ? 10.784 1.170 4.775 1.00 96.19 123 ASP A C 1
ATOM 929 O O . ASP A 1 123 ? 11.374 1.164 3.687 1.00 96.19 123 ASP A O 1
ATOM 933 N N . ARG A 1 124 ? 9.979 0.161 5.141 1.00 92.88 124 ARG A N 1
ATOM 934 C CA . ARG A 1 124 ? 9.694 -0.996 4.273 1.00 92.88 124 ARG A CA 1
ATOM 935 C C . ARG A 1 124 ? 8.996 -0.579 2.983 1.00 92.88 124 ARG A C 1
ATOM 937 O O . ARG A 1 124 ? 9.398 -1.029 1.910 1.00 92.88 124 ARG A O 1
ATOM 944 N N . ALA A 1 125 ? 8.012 0.317 3.056 1.00 93.12 125 ALA A N 1
ATOM 945 C CA . ALA A 1 125 ? 7.343 0.859 1.874 1.00 93.12 125 ALA A CA 1
ATOM 946 C C . ALA A 1 125 ? 8.327 1.593 0.952 1.00 93.12 125 ALA A C 1
ATOM 948 O O . ALA A 1 125 ? 8.305 1.412 -0.269 1.00 93.12 125 ALA A O 1
ATOM 949 N N . THR A 1 126 ? 9.238 2.373 1.532 1.00 95.06 126 THR A N 1
ATOM 950 C CA . THR A 1 126 ? 10.290 3.085 0.802 1.00 95.06 126 THR A CA 1
ATOM 951 C C . THR A 1 126 ? 11.251 2.118 0.115 1.00 95.06 126 THR A C 1
ATOM 953 O O . THR A 1 126 ? 11.571 2.305 -1.063 1.00 95.06 126 THR A O 1
ATOM 956 N N . ALA A 1 127 ? 11.699 1.074 0.816 1.00 94.44 127 ALA A N 1
ATOM 957 C CA . ALA A 1 127 ? 12.553 0.034 0.251 1.00 94.44 127 ALA A CA 1
ATOM 958 C C . ALA A 1 127 ? 11.860 -0.684 -0.918 1.00 94.44 127 ALA A C 1
ATOM 960 O O . ALA A 1 127 ? 12.407 -0.726 -2.022 1.00 94.44 127 ALA A O 1
ATOM 961 N N . ALA A 1 128 ? 10.614 -1.122 -0.727 1.00 92.38 128 ALA A N 1
ATOM 962 C CA . ALA A 1 128 ? 9.841 -1.813 -1.755 1.00 92.38 128 ALA A CA 1
ATOM 963 C C . ALA A 1 128 ? 9.607 -0.937 -3.002 1.00 92.38 128 ALA A C 1
ATOM 965 O O . ALA A 1 128 ? 9.706 -1.404 -4.138 1.00 92.38 128 ALA A O 1
ATOM 966 N N . LEU A 1 129 ? 9.354 0.366 -2.823 1.00 93.31 129 LEU A N 1
ATOM 967 C CA . LEU A 1 129 ? 9.235 1.313 -3.935 1.00 93.31 129 LEU A CA 1
ATOM 968 C C . LEU A 1 129 ? 10.544 1.476 -4.712 1.00 93.31 129 LEU A C 1
ATOM 970 O O . LEU A 1 129 ? 10.518 1.574 -5.943 1.00 93.31 129 LEU A O 1
ATOM 974 N N . ARG A 1 130 ? 11.686 1.528 -4.018 1.00 93.56 130 ARG A N 1
ATOM 975 C CA . ARG A 1 130 ? 13.005 1.606 -4.662 1.00 93.56 130 ARG A CA 1
ATOM 976 C C . ARG A 1 130 ? 13.281 0.356 -5.489 1.00 93.56 130 ARG A C 1
ATOM 978 O O . ARG A 1 130 ? 13.693 0.482 -6.641 1.00 93.56 130 ARG A O 1
ATOM 985 N N . GLU A 1 131 ? 12.997 -0.819 -4.939 1.00 92.00 131 GLU A N 1
ATOM 986 C CA . GLU A 1 131 ? 13.142 -2.100 -5.636 1.00 92.00 131 GLU A CA 1
ATOM 987 C C . GLU A 1 131 ? 12.245 -2.177 -6.874 1.00 92.00 131 GLU A C 1
ATOM 989 O O . GLU A 1 131 ? 12.725 -2.477 -7.967 1.00 92.00 131 GLU A O 1
ATOM 994 N N . ALA A 1 132 ? 10.969 -1.806 -6.746 1.00 90.12 132 ALA A N 1
ATOM 995 C CA . ALA A 1 132 ? 10.036 -1.789 -7.868 1.00 90.12 132 ALA A CA 1
ATOM 996 C C . ALA A 1 132 ? 10.499 -0.847 -8.996 1.00 90.12 132 ALA A C 1
ATOM 998 O O . ALA A 1 132 ? 10.449 -1.209 -10.172 1.00 90.12 132 ALA A O 1
ATOM 999 N N . ARG A 1 133 ? 11.011 0.344 -8.653 1.00 90.31 133 ARG A N 1
ATOM 1000 C CA . ARG A 1 133 ? 11.579 1.294 -9.630 1.00 90.31 133 ARG A CA 1
ATOM 1001 C C . ARG A 1 133 ? 12.845 0.756 -10.297 1.00 90.31 133 ARG A C 1
ATOM 1003 O O . ARG A 1 133 ? 13.057 0.990 -11.489 1.00 90.31 133 ARG A O 1
ATOM 1010 N N . ALA A 1 134 ? 13.693 0.048 -9.552 1.00 90.88 134 ALA A N 1
ATOM 1011 C CA . ALA A 1 134 ? 14.890 -0.586 -10.094 1.00 90.88 134 ALA A CA 1
ATOM 1012 C C . ALA A 1 134 ? 14.524 -1.703 -11.084 1.00 90.88 134 ALA A C 1
ATOM 1014 O O . ALA A 1 134 ? 15.053 -1.725 -12.198 1.00 90.88 134 ALA A O 1
ATOM 1015 N N . ALA A 1 135 ? 13.562 -2.557 -10.724 1.00 86.62 135 ALA A N 1
ATOM 1016 C CA . ALA A 1 135 ? 13.032 -3.604 -11.591 1.00 86.62 135 ALA A CA 1
ATOM 1017 C C . ALA A 1 135 ? 12.405 -3.022 -12.869 1.00 86.62 135 ALA A C 1
ATOM 1019 O O . ALA A 1 135 ? 12.700 -3.482 -13.972 1.00 86.62 135 ALA A O 1
ATOM 1020 N N . GLU A 1 136 ? 11.615 -1.951 -12.748 1.00 87.38 136 GLU A N 1
ATOM 1021 C CA . GLU A 1 136 ? 11.037 -1.252 -13.900 1.00 87.38 136 GLU A CA 1
ATOM 1022 C C . GLU A 1 136 ? 12.125 -0.659 -14.809 1.00 87.38 136 GLU A C 1
ATOM 1024 O O . GLU A 1 136 ? 12.069 -0.792 -16.031 1.00 87.38 136 GLU A O 1
ATOM 1029 N N . SER A 1 137 ? 13.154 -0.041 -14.227 1.00 87.88 137 SER A N 1
ATOM 1030 C CA . SER A 1 137 ? 14.281 0.522 -14.980 1.00 87.88 137 SER A CA 1
ATOM 1031 C C . SER A 1 137 ? 15.070 -0.557 -15.721 1.00 87.88 137 SER A C 1
ATOM 1033 O O . SER A 1 137 ? 15.491 -0.355 -16.862 1.00 87.88 137 SER A O 1
ATOM 1035 N N . GLN A 1 138 ? 15.259 -1.715 -15.089 1.00 87.75 138 GLN A N 1
ATOM 1036 C CA . GLN A 1 138 ? 15.894 -2.873 -15.702 1.00 87.75 138 GLN A CA 1
ATOM 1037 C C . GLN A 1 138 ? 15.048 -3.410 -16.859 1.00 87.75 138 GLN A C 1
ATOM 1039 O O . GLN A 1 138 ? 15.583 -3.591 -17.950 1.00 87.75 138 GLN A O 1
ATOM 1044 N N . LEU A 1 139 ? 13.738 -3.592 -16.670 1.00 84.44 139 LEU A N 1
ATOM 1045 C CA . LEU A 1 139 ? 12.823 -4.011 -17.733 1.00 84.44 139 LEU A CA 1
ATOM 1046 C C . LEU A 1 139 ? 12.853 -3.033 -18.915 1.00 84.44 139 LEU A C 1
ATOM 1048 O O . LEU A 1 139 ? 13.026 -3.450 -20.057 1.00 84.44 139 LEU A O 1
ATOM 1052 N N . ARG A 1 140 ? 12.774 -1.724 -18.650 1.00 83.88 140 ARG A N 1
ATOM 1053 C CA . ARG A 1 140 ? 12.879 -0.683 -19.686 1.00 83.88 140 ARG A CA 1
ATOM 1054 C C . ARG A 1 140 ? 14.201 -0.759 -20.446 1.00 83.88 140 ARG A C 1
ATOM 1056 O O . ARG A 1 140 ? 14.209 -0.572 -21.656 1.00 83.88 140 ARG A O 1
ATOM 1063 N N . ARG A 1 141 ? 15.311 -1.055 -19.762 1.00 87.56 141 ARG A N 1
ATOM 1064 C CA . ARG A 1 141 ? 16.620 -1.262 -20.400 1.00 87.56 141 ARG A CA 1
ATOM 1065 C C . ARG A 1 141 ? 16.625 -2.491 -21.306 1.00 87.56 141 ARG A C 1
ATOM 1067 O O . ARG A 1 141 ? 17.178 -2.415 -22.394 1.00 87.56 141 ARG A O 1
ATOM 1074 N N . TRP A 1 142 ? 16.031 -3.599 -20.867 1.00 79.94 142 TRP A N 1
ATOM 1075 C CA . TRP A 1 142 ? 15.910 -4.816 -21.676 1.00 79.94 142 TRP A CA 1
ATOM 1076 C C . TRP A 1 142 ? 15.047 -4.607 -22.920 1.00 79.94 142 TRP A C 1
ATOM 1078 O O . TRP A 1 142 ? 15.383 -5.111 -23.987 1.00 79.94 142 TRP A O 1
ATOM 1088 N N . LEU A 1 143 ? 13.961 -3.845 -22.784 1.00 85.06 143 LEU A N 1
ATOM 1089 C CA . LEU A 1 143 ? 13.045 -3.523 -23.878 1.00 85.06 143 LEU A CA 1
ATOM 1090 C C . LEU A 1 143 ? 13.569 -2.411 -24.799 1.00 85.06 143 LEU A C 1
ATOM 1092 O O . LEU A 1 143 ? 13.013 -2.200 -25.876 1.00 85.06 143 LEU A O 1
ATOM 1096 N N . ALA A 1 144 ? 14.616 -1.685 -24.399 1.00 84.19 144 ALA A N 1
ATOM 1097 C CA . ALA A 1 144 ? 15.191 -0.637 -25.224 1.00 84.19 144 ALA A CA 1
ATOM 1098 C C . ALA A 1 144 ? 15.874 -1.263 -26.457 1.00 84.19 144 ALA A C 1
ATOM 1100 O O . ALA A 1 144 ? 16.807 -2.059 -26.303 1.00 84.19 144 ALA A O 1
ATOM 1101 N N . PRO A 1 145 ? 15.460 -0.908 -27.688 1.00 75.56 145 PRO A N 1
ATOM 1102 C CA . PRO A 1 145 ? 16.089 -1.438 -28.888 1.00 75.56 145 PRO A CA 1
ATOM 1103 C C . PRO A 1 145 ? 17.559 -1.009 -28.931 1.00 75.56 145 PRO A C 1
ATOM 1105 O O . PRO A 1 145 ? 17.886 0.160 -28.698 1.00 75.56 145 PRO A O 1
ATOM 1108 N N . LYS A 1 146 ? 18.465 -1.943 -29.251 1.00 69.38 146 LYS A N 1
ATOM 1109 C CA . LYS A 1 146 ? 19.866 -1.595 -29.517 1.00 69.38 146 LYS A CA 1
ATOM 1110 C C . LYS A 1 146 ? 19.897 -0.660 -30.725 1.00 69.38 146 LYS A C 1
ATOM 1112 O O . LYS A 1 146 ? 19.556 -1.072 -31.830 1.00 69.38 146 LYS A O 1
ATOM 1117 N N . ARG A 1 147 ? 20.288 0.600 -30.518 1.00 54.88 147 ARG A N 1
ATOM 1118 C CA . ARG A 1 147 ? 20.548 1.520 -31.632 1.00 54.88 147 ARG A CA 1
ATOM 1119 C C . ARG A 1 147 ? 21.699 0.943 -32.467 1.00 54.88 147 ARG A C 1
ATOM 1121 O O . ARG A 1 147 ? 22.730 0.623 -31.871 1.00 54.88 147 ARG A O 1
ATOM 1128 N N . PRO A 1 148 ? 21.544 0.788 -33.793 1.00 58.84 148 PRO A N 1
ATOM 1129 C CA . PRO A 1 148 ? 22.681 0.471 -34.646 1.00 58.84 148 PRO A CA 1
ATOM 1130 C C . PRO A 1 148 ? 23.703 1.615 -34.563 1.00 58.84 148 PRO A C 1
ATOM 1132 O O . PRO A 1 148 ? 23.313 2.781 -34.426 1.00 58.84 148 PRO A O 1
ATOM 1135 N N . ALA A 1 149 ? 24.984 1.238 -34.547 1.00 57.94 149 ALA A N 1
ATOM 1136 C CA . ALA A 1 149 ? 26.135 2.139 -34.502 1.00 57.94 149 ALA A CA 1
ATOM 1137 C C . ALA A 1 149 ? 26.321 2.893 -35.823 1.00 57.94 149 ALA A C 1
ATOM 1139 O O . ALA A 1 149 ? 25.979 2.309 -36.877 1.00 57.94 149 ALA A O 1
#

pLDDT: mean 75.01, std 20.96, range [35.28, 96.19]

Secondary structure (DSSP, 8-state):
--------PPPTHHHHHHHTT----TTT--PPP--S-S----TTSPPPPBTTB--HHHHH-HHHHHHHHHHHHHTTSS---HHHHHHHHHHHHHHHHH-SSHHHHHHHHHHHT-----HHHHHHHHHHHHHHHHHHHHHHHHHS-----